Protein AF-A0A4V4NC78-F1 (afdb_monomer)

Structure (mmCIF, N/CA/C/O backbone):
data_AF-A0A4V4NC78-F1
#
_entry.id   AF-A0A4V4NC78-F1
#
loop_
_atom_site.group_PDB
_atom_site.id
_atom_site.type_symbol
_atom_site.label_atom_id
_atom_site.label_alt_id
_atom_site.label_comp_id
_atom_site.label_asym_id
_atom_site.label_entity_id
_atom_site.label_seq_id
_atom_site.pdbx_PDB_ins_code
_atom_site.Cartn_x
_atom_site.Cartn_y
_atom_site.Cartn_z
_atom_site.occupancy
_atom_site.B_iso_or_equiv
_atom_site.auth_seq_id
_atom_site.auth_comp_id
_atom_site.auth_asym_id
_atom_site.auth_atom_id
_atom_site.pdbx_PDB_model_num
ATOM 1 N N . MET A 1 1 ? -17.725 13.007 30.663 1.00 36.97 1 MET A N 1
ATOM 2 C CA . MET A 1 1 ? -17.457 12.419 29.334 1.00 36.97 1 MET A CA 1
ATOM 3 C C . MET A 1 1 ? -17.587 10.917 29.468 1.00 36.97 1 MET A C 1
ATOM 5 O O . MET A 1 1 ? -16.903 10.352 30.308 1.00 36.97 1 MET A O 1
ATOM 9 N N . LEU A 1 2 ? -18.512 10.296 28.737 1.00 37.16 2 LEU A N 1
ATOM 10 C CA . LEU A 1 2 ? -18.634 8.839 28.708 1.00 37.16 2 LEU A CA 1
ATOM 11 C C . LEU A 1 2 ? -17.479 8.270 27.882 1.00 37.16 2 LEU A C 1
ATOM 13 O O . LEU A 1 2 ? -17.327 8.634 26.718 1.00 37.16 2 LEU A O 1
ATOM 17 N N . ALA A 1 3 ? -16.685 7.394 28.494 1.00 41.91 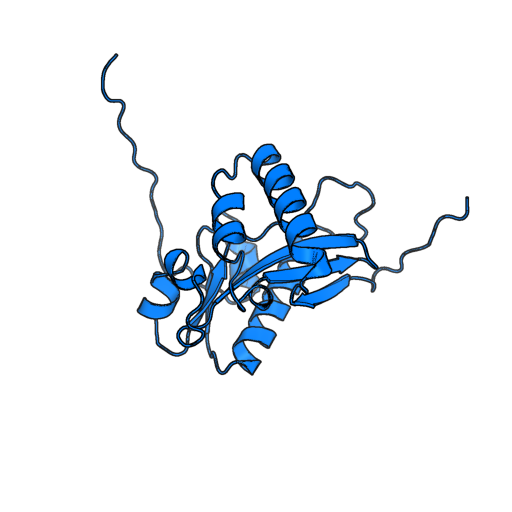3 ALA A N 1
ATOM 18 C CA . ALA A 1 3 ? -15.726 6.565 27.784 1.00 41.91 3 ALA A CA 1
ATOM 19 C C . ALA A 1 3 ? -16.497 5.706 26.771 1.00 41.91 3 ALA A C 1
ATOM 21 O O . ALA A 1 3 ? -17.359 4.908 27.148 1.00 41.91 3 ALA A O 1
ATOM 22 N N . LYS A 1 4 ? -16.237 5.910 25.476 1.00 44.44 4 LYS A N 1
ATOM 23 C CA . LYS A 1 4 ? -16.714 4.996 24.440 1.00 44.44 4 LYS A CA 1
ATOM 24 C C . LYS A 1 4 ? -15.941 3.691 24.609 1.00 44.44 4 LYS A C 1
ATOM 26 O O . LYS A 1 4 ? -14.746 3.640 24.350 1.00 44.44 4 LYS A O 1
ATOM 31 N N . ASN A 1 5 ? -16.632 2.647 25.055 1.00 38.34 5 ASN A N 1
ATOM 32 C CA . ASN A 1 5 ? -16.118 1.284 25.012 1.00 38.34 5 ASN A CA 1
ATOM 33 C C . ASN A 1 5 ? -16.039 0.846 23.543 1.00 38.34 5 ASN A C 1
ATOM 35 O O . ASN A 1 5 ? -17.044 0.425 22.966 1.00 38.34 5 ASN A O 1
ATOM 39 N N . TYR A 1 6 ? -14.862 0.956 22.930 1.00 40.84 6 TYR A N 1
ATOM 40 C CA . TYR A 1 6 ? -14.585 0.316 21.649 1.00 40.84 6 TYR A CA 1
ATOM 41 C C . TYR A 1 6 ? -14.368 -1.178 21.908 1.00 40.84 6 TYR A C 1
ATOM 43 O O . TYR A 1 6 ? -13.379 -1.589 22.510 1.00 40.84 6 TYR A O 1
ATOM 51 N N . SER A 1 7 ? -15.350 -2.001 21.527 1.00 42.31 7 SER A N 1
ATOM 52 C CA . SER A 1 7 ? -15.185 -3.457 21.543 1.00 42.31 7 SER A CA 1
ATOM 53 C C . SER A 1 7 ? -14.055 -3.855 20.588 1.00 42.31 7 SER A C 1
ATOM 55 O O . SER A 1 7 ? -13.893 -3.231 19.538 1.00 42.31 7 SER A O 1
ATOM 57 N N . SER A 1 8 ? -13.344 -4.936 20.897 1.00 44.72 8 SER A N 1
ATOM 58 C CA . SER A 1 8 ? -12.208 -5.489 20.141 1.00 44.72 8 SER A CA 1
ATOM 59 C C . SER A 1 8 ? -12.509 -5.960 18.696 1.00 44.72 8 SER A C 1
ATOM 61 O O . SER A 1 8 ? -11.692 -6.649 18.091 1.00 44.72 8 SER A O 1
ATOM 63 N N . ALA A 1 9 ? -13.653 -5.586 18.108 1.00 58.69 9 ALA A N 1
ATOM 64 C CA . ALA A 1 9 ? -14.104 -5.958 16.761 1.00 58.69 9 ALA A CA 1
ATOM 65 C C . ALA A 1 9 ? -14.151 -4.785 15.749 1.00 58.69 9 ALA A C 1
ATOM 67 O O . ALA A 1 9 ? -14.592 -4.975 14.619 1.00 58.69 9 ALA A O 1
ATOM 68 N N . GLY A 1 10 ? -13.708 -3.578 16.126 1.00 79.19 10 GLY A N 1
ATOM 69 C CA . GLY A 1 10 ? -13.970 -2.334 15.381 1.00 79.19 10 GLY A CA 1
ATOM 70 C C . GLY A 1 10 ? -13.086 -2.016 14.168 1.00 79.19 10 GLY A C 1
ATOM 71 O O . GLY A 1 10 ? -13.348 -1.020 13.497 1.00 79.19 10 GLY A O 1
ATOM 72 N N . LEU A 1 11 ? -12.052 -2.816 13.877 1.00 89.25 11 LEU A N 1
ATOM 73 C CA . LEU A 1 11 ? -11.162 -2.542 12.745 1.00 89.25 11 LEU A CA 1
ATOM 74 C C . LEU A 1 11 ? -11.838 -2.928 11.422 1.00 89.25 11 LEU A C 1
ATOM 76 O O . LEU A 1 11 ? -12.215 -4.087 11.222 1.00 89.25 11 LEU A O 1
ATOM 80 N N . THR A 1 12 ? -11.943 -1.969 10.516 1.00 93.38 12 THR A N 1
ATOM 81 C CA . THR A 1 12 ? -12.485 -2.128 9.163 1.00 93.38 12 THR A CA 1
ATOM 82 C C . THR A 1 12 ? -11.446 -1.707 8.136 1.00 93.38 12 THR A C 1
ATOM 84 O O . THR A 1 12 ? -10.507 -0.986 8.464 1.00 93.38 12 THR A O 1
ATOM 87 N N . PHE A 1 13 ? -11.592 -2.172 6.896 1.00 95.62 13 PHE A N 1
ATOM 88 C CA . PHE A 1 13 ? -10.686 -1.809 5.814 1.00 95.62 13 PHE A CA 1
ATOM 89 C C . PHE A 1 13 ? -11.471 -1.432 4.568 1.00 95.62 13 PHE A C 1
ATOM 91 O O . PHE A 1 13 ? -12.455 -2.092 4.230 1.00 95.62 13 PHE A O 1
ATOM 98 N N . ARG A 1 14 ? -11.033 -0.378 3.882 1.00 96.12 14 ARG A N 1
ATOM 99 C CA . ARG A 1 14 ? -11.640 0.081 2.628 1.00 96.12 14 ARG A CA 1
ATOM 100 C C . ARG A 1 14 ? -10.677 0.944 1.830 1.00 96.12 14 ARG A C 1
ATOM 102 O O . ARG A 1 14 ? -9.712 1.473 2.373 1.00 96.12 14 ARG A O 1
ATOM 109 N N . ARG A 1 15 ? -10.981 1.126 0.549 1.00 96.12 15 ARG A N 1
ATOM 110 C CA . ARG A 1 15 ? -10.249 2.059 -0.309 1.00 96.12 15 ARG A CA 1
ATOM 111 C C . ARG A 1 15 ? -10.461 3.504 0.150 1.00 96.12 15 ARG A C 1
ATOM 113 O O . ARG A 1 15 ? -11.524 3.847 0.683 1.00 96.12 15 ARG A O 1
ATOM 120 N N . CYS A 1 16 ? -9.437 4.322 -0.049 1.00 96.88 16 CYS A N 1
ATOM 121 C CA . CYS A 1 16 ? -9.476 5.755 0.197 1.00 96.88 16 CYS A CA 1
ATOM 122 C C . CYS A 1 16 ? -10.462 6.431 -0.760 1.00 96.88 16 CYS A C 1
ATOM 124 O O . CYS A 1 16 ? -10.523 6.105 -1.946 1.00 96.88 16 CYS A O 1
ATOM 126 N N . GLY A 1 17 ? -11.257 7.357 -0.233 1.00 94.12 17 GLY A N 1
ATOM 127 C 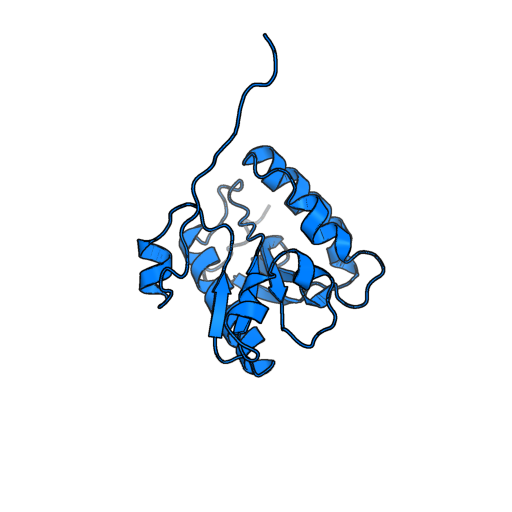CA . GLY A 1 17 ? -12.073 8.269 -1.017 1.00 94.12 17 GLY A CA 1
ATOM 128 C C . GLY A 1 17 ? -11.431 9.652 -1.116 1.00 94.12 17 GLY A C 1
ATOM 129 O O . GLY A 1 17 ? -10.548 10.018 -0.342 1.00 94.12 17 GLY A O 1
ATOM 130 N N . MET A 1 18 ? -11.948 10.472 -2.033 1.00 92.62 18 MET A N 1
ATOM 131 C CA . MET A 1 18 ? -11.456 11.838 -2.275 1.00 92.62 18 MET A CA 1
ATOM 132 C C . MET A 1 18 ? -11.392 12.702 -1.007 1.00 92.62 18 MET A C 1
ATOM 134 O O . MET A 1 18 ? -10.477 13.504 -0.854 1.00 92.62 18 MET A O 1
ATOM 138 N N . ALA A 1 19 ? -12.356 12.541 -0.094 1.00 93.50 19 ALA A N 1
ATOM 139 C CA . ALA A 1 19 ? -12.418 13.317 1.144 1.00 93.50 19 ALA A CA 1
ATOM 140 C C . ALA A 1 19 ? -11.287 12.974 2.130 1.00 93.50 19 ALA A C 1
ATOM 142 O O . ALA A 1 19 ? -10.939 13.806 2.965 1.00 93.50 19 ALA A O 1
ATOM 143 N N . GLU A 1 20 ? -10.710 11.771 2.040 1.00 94.94 20 GLU A N 1
ATOM 144 C CA . GLU A 1 20 ? -9.637 11.318 2.932 1.00 94.94 20 GLU A CA 1
ATOM 145 C C . GLU A 1 20 ? -8.240 11.501 2.349 1.00 94.94 20 GLU A C 1
ATOM 147 O O . GLU A 1 20 ? -7.273 11.374 3.093 1.00 94.94 20 GLU A O 1
ATOM 152 N N . TYR A 1 21 ? -8.113 11.819 1.060 1.00 96.62 21 TYR A N 1
ATOM 153 C CA . TYR A 1 21 ? -6.819 11.827 0.381 1.00 96.62 21 TYR A CA 1
ATOM 154 C C . TYR A 1 21 ? -5.805 12.796 1.014 1.00 96.62 21 TYR A C 1
ATOM 156 O O . TYR A 1 21 ? -4.733 12.376 1.443 1.00 96.62 21 TYR A O 1
ATOM 164 N N . TYR A 1 22 ? -6.149 14.079 1.161 1.00 96.19 22 TYR A N 1
ATOM 165 C CA . TYR A 1 22 ? -5.251 15.042 1.814 1.00 96.19 22 TYR A CA 1
ATOM 166 C C . TYR A 1 22 ? -5.003 14.723 3.303 1.00 96.19 22 TYR A C 1
ATOM 168 O O . TYR A 1 22 ? -3.844 14.739 3.717 1.00 96.19 22 TYR A O 1
ATOM 176 N N . PRO A 1 23 ? -6.021 14.338 4.105 1.00 95.62 23 PRO A N 1
ATOM 177 C CA . PRO A 1 23 ? -5.781 13.816 5.451 1.00 95.62 23 PRO A CA 1
ATOM 178 C C . PRO A 1 23 ? -4.795 12.637 5.507 1.00 95.62 23 PRO A C 1
ATOM 180 O O . PRO A 1 23 ? -3.976 12.570 6.422 1.00 95.62 23 PRO A O 1
ATOM 183 N N . VAL A 1 24 ? -4.846 11.717 4.539 1.00 96.44 24 VAL A N 1
ATOM 184 C CA . VAL A 1 24 ? -3.909 10.588 4.423 1.00 96.44 24 VAL A CA 1
ATOM 185 C C . VAL A 1 24 ? -2.484 11.076 4.184 1.00 96.44 24 VAL A C 1
ATOM 187 O O . VAL A 1 24 ? -1.574 10.614 4.873 1.00 96.44 24 VAL A O 1
ATOM 190 N N . LEU A 1 25 ? -2.284 12.031 3.272 1.00 96.38 25 LEU A N 1
ATOM 191 C CA . LEU A 1 25 ? -0.965 12.616 3.007 1.00 96.38 25 LEU A CA 1
ATOM 192 C C . LEU A 1 25 ? -0.355 13.243 4.268 1.00 96.38 25 LEU A C 1
ATOM 194 O O . LEU A 1 25 ? 0.815 13.005 4.581 1.00 96.38 25 LEU A O 1
ATOM 198 N N . ASP A 1 26 ? -1.161 13.977 5.035 1.00 95.19 26 ASP A N 1
ATOM 199 C CA . ASP A 1 26 ? -0.732 14.583 6.296 1.00 95.19 26 ASP A CA 1
ATOM 200 C C . ASP A 1 26 ? -0.336 13.530 7.341 1.00 95.19 26 ASP A C 1
ATOM 202 O O . ASP A 1 26 ? 0.654 13.694 8.059 1.00 95.19 26 ASP A O 1
ATOM 206 N N . ILE A 1 27 ? -1.105 12.442 7.444 1.00 94.38 27 ILE A N 1
ATOM 207 C CA . ILE A 1 27 ? -0.820 11.335 8.364 1.00 94.38 27 ILE A CA 1
ATOM 208 C C . ILE A 1 27 ? 0.487 10.638 7.980 1.00 94.38 27 ILE A C 1
ATOM 210 O O . ILE A 1 27 ? 1.358 10.477 8.836 1.00 94.38 27 ILE A O 1
ATOM 214 N N . VAL A 1 28 ? 0.641 10.263 6.706 1.00 94.44 28 VAL A N 1
ATOM 215 C CA . VAL A 1 28 ? 1.847 9.590 6.207 1.00 94.44 28 VAL A CA 1
ATOM 216 C C . VAL A 1 28 ? 3.073 10.470 6.413 1.00 94.44 28 VAL A C 1
ATOM 218 O O . VAL A 1 28 ? 4.085 9.974 6.894 1.00 94.44 28 VAL A O 1
ATOM 221 N N . SER A 1 29 ? 2.985 11.770 6.118 1.00 93.69 29 SER A N 1
ATOM 222 C CA . SER A 1 29 ? 4.090 12.715 6.322 1.00 93.69 29 SER A CA 1
ATOM 223 C C . SER A 1 29 ? 4.569 12.731 7.776 1.00 93.69 29 SER A C 1
ATOM 225 O O . SER A 1 29 ? 5.761 12.565 8.051 1.00 93.69 29 SER A O 1
ATOM 227 N N . ARG A 1 30 ? 3.633 12.857 8.729 1.00 92.19 30 ARG A N 1
ATOM 228 C CA . ARG A 1 30 ? 3.955 12.866 10.163 1.00 92.19 30 ARG A CA 1
ATOM 229 C C . ARG A 1 30 ? 4.537 11.536 10.639 1.00 92.19 30 ARG A C 1
ATOM 231 O O . ARG A 1 30 ? 5.528 11.541 11.369 1.00 92.19 30 ARG A O 1
ATOM 238 N N . ASP A 1 31 ? 3.943 10.411 10.244 1.00 91.19 31 ASP A N 1
ATOM 239 C CA . ASP A 1 31 ? 4.414 9.085 10.663 1.00 91.19 31 ASP A CA 1
ATOM 240 C C . ASP A 1 31 ? 5.788 8.755 10.064 1.00 91.19 31 ASP A C 1
ATOM 242 O O . ASP A 1 31 ? 6.678 8.281 10.772 1.00 91.19 31 ASP A O 1
ATOM 246 N N . ALA A 1 32 ? 5.990 9.080 8.784 1.00 89.69 32 ALA A N 1
ATOM 247 C CA . ALA A 1 32 ? 7.255 8.901 8.086 1.00 89.69 32 ALA A CA 1
ATOM 248 C C . ALA A 1 32 ? 8.380 9.719 8.730 1.00 89.69 32 ALA A C 1
ATOM 250 O O . ALA A 1 32 ? 9.457 9.175 8.975 1.00 89.69 32 ALA A O 1
ATOM 251 N N . ALA A 1 33 ? 8.118 10.985 9.073 1.00 90.38 33 ALA A N 1
ATOM 252 C CA . ALA A 1 33 ? 9.075 11.837 9.778 1.00 90.38 33 ALA A CA 1
ATOM 253 C C . ALA A 1 33 ? 9.432 11.291 11.169 1.00 90.38 33 ALA A C 1
ATOM 255 O O . ALA A 1 33 ? 10.581 11.373 11.589 1.00 90.38 33 ALA A O 1
ATOM 256 N N . ARG A 1 34 ? 8.468 10.697 11.883 1.00 89.81 34 ARG A N 1
ATOM 257 C CA . ARG A 1 34 ? 8.701 10.092 13.205 1.00 89.81 34 ARG A CA 1
ATOM 258 C C . ARG A 1 34 ? 9.540 8.810 13.140 1.00 89.81 34 ARG A C 1
ATOM 260 O O . ARG A 1 34 ? 10.206 8.480 14.118 1.00 89.81 34 ARG A O 1
ATOM 267 N N . LYS A 1 35 ? 9.473 8.071 12.029 1.00 86.81 35 LYS A N 1
ATOM 268 C CA . LYS A 1 35 ? 10.112 6.754 11.846 1.00 86.81 35 LYS A CA 1
ATOM 269 C C . LYS A 1 35 ? 11.330 6.774 10.915 1.00 86.81 35 LYS A C 1
ATOM 271 O O . LYS A 1 35 ? 11.826 5.704 10.571 1.00 86.81 35 LYS A O 1
ATOM 276 N N . ASP A 1 36 ? 11.790 7.956 10.503 1.00 85.88 36 ASP A N 1
ATOM 277 C CA . ASP A 1 36 ? 12.875 8.151 9.528 1.00 85.88 36 ASP A CA 1
ATOM 278 C C . ASP A 1 36 ? 12.637 7.441 8.174 1.00 85.88 36 ASP A C 1
ATOM 280 O O . ASP A 1 36 ? 13.575 7.066 7.468 1.00 85.88 36 ASP A O 1
ATOM 284 N N . ASN A 1 37 ? 11.370 7.276 7.777 1.00 83.06 37 ASN A N 1
ATOM 285 C CA . ASN A 1 37 ? 10.966 6.669 6.503 1.00 83.06 37 ASN A CA 1
ATOM 286 C C . ASN A 1 37 ? 10.820 7.739 5.406 1.00 83.06 37 ASN A C 1
ATOM 288 O O . ASN A 1 37 ? 9.742 7.950 4.848 1.00 83.06 37 ASN A O 1
ATOM 292 N N . PHE A 1 38 ? 11.902 8.466 5.125 1.00 77.81 38 PHE A N 1
ATOM 293 C CA . PHE A 1 38 ? 11.894 9.553 4.142 1.00 77.81 38 PHE A CA 1
ATOM 294 C C . PHE A 1 38 ? 11.452 9.076 2.746 1.00 77.81 38 PHE A C 1
ATOM 296 O O . PHE A 1 38 ? 11.792 7.976 2.317 1.00 77.81 38 PHE A O 1
ATOM 303 N N . GLY A 1 39 ? 10.702 9.923 2.033 1.00 82.44 39 GLY A N 1
ATOM 304 C CA . GLY A 1 39 ? 10.205 9.651 0.676 1.00 82.44 39 GLY A CA 1
ATOM 305 C C . GLY A 1 39 ? 8.825 8.991 0.605 1.00 82.44 39 GLY A C 1
ATOM 306 O O . GLY A 1 39 ? 8.221 8.992 -0.462 1.00 82.44 39 GLY A O 1
ATOM 307 N N . TRP A 1 40 ? 8.268 8.501 1.721 1.00 85.88 40 TRP A N 1
ATOM 308 C CA . TRP A 1 40 ? 6.927 7.897 1.712 1.00 85.88 40 TRP A CA 1
ATOM 309 C C . TRP A 1 40 ? 5.841 8.889 1.290 1.00 85.88 40 TRP A C 1
ATOM 311 O O . TRP A 1 40 ? 4.976 8.524 0.509 1.00 85.88 40 TRP A O 1
ATOM 321 N N . TYR A 1 41 ? 5.900 10.151 1.736 1.00 90.31 41 TYR A N 1
ATOM 322 C CA . TYR A 1 41 ? 4.944 11.182 1.303 1.00 90.31 41 TYR A CA 1
ATOM 323 C C . TYR A 1 41 ? 4.867 11.290 -0.225 1.00 90.31 41 TYR A C 1
ATOM 325 O O . TYR A 1 41 ? 3.772 11.303 -0.784 1.00 90.31 41 TYR A O 1
ATOM 333 N N . ASP A 1 42 ? 6.024 11.314 -0.892 1.00 90.44 42 ASP A N 1
ATOM 334 C CA . ASP A 1 42 ? 6.099 11.482 -2.341 1.00 90.44 42 ASP A CA 1
ATOM 335 C C . ASP A 1 42 ? 5.411 10.317 -3.064 1.00 90.44 42 ASP A C 1
ATOM 337 O O . ASP A 1 42 ? 4.674 10.554 -4.017 1.00 90.44 42 ASP A O 1
ATOM 341 N N . GLN A 1 43 ? 5.558 9.086 -2.556 1.00 91.94 43 GLN A N 1
ATOM 342 C CA . GLN A 1 43 ? 4.920 7.886 -3.116 1.00 91.94 43 GLN A CA 1
ATOM 343 C C . GLN A 1 43 ? 3.390 7.904 -3.018 1.00 91.94 43 GLN A C 1
ATOM 345 O O . GLN A 1 43 ? 2.716 7.321 -3.862 1.00 91.94 43 GLN A O 1
ATOM 350 N N . TYR A 1 44 ? 2.810 8.591 -2.031 1.00 94.88 44 TYR A N 1
ATOM 351 C CA . TYR A 1 44 ? 1.362 8.821 -2.007 1.00 94.88 44 TYR A CA 1
ATOM 352 C C . TYR A 1 44 ? 0.968 10.018 -2.878 1.00 94.88 44 TYR A C 1
ATOM 354 O O . TYR A 1 44 ? -0.050 9.967 -3.566 1.00 94.88 44 TYR A O 1
ATOM 362 N N . PHE A 1 45 ? 1.778 11.081 -2.882 1.00 95.06 45 PHE A N 1
ATOM 363 C CA . PHE A 1 45 ? 1.482 12.324 -3.593 1.00 95.06 45 PHE A CA 1
ATOM 364 C C . PHE A 1 45 ? 1.431 12.158 -5.120 1.00 95.06 45 PHE A C 1
ATOM 366 O O . PHE A 1 45 ? 0.700 12.897 -5.778 1.00 95.06 45 PHE A O 1
ATOM 373 N N . ILE A 1 46 ? 2.117 11.160 -5.698 1.00 94.56 46 ILE A N 1
ATOM 374 C CA . ILE A 1 46 ? 2.033 10.854 -7.143 1.00 94.56 46 ILE A CA 1
ATOM 375 C C . ILE A 1 46 ? 0.606 10.558 -7.635 1.00 94.56 46 ILE A C 1
ATOM 377 O O . ILE A 1 46 ? 0.367 10.571 -8.843 1.00 94.56 46 ILE A O 1
ATOM 381 N N . LEU A 1 47 ? -0.331 10.258 -6.727 1.00 95.06 47 LEU A N 1
ATOM 382 C CA . LEU A 1 47 ? -1.732 9.991 -7.050 1.00 95.06 47 LEU A CA 1
ATOM 383 C C . LEU A 1 47 ? -2.569 11.266 -7.193 1.00 95.06 47 LEU A C 1
ATOM 385 O O . LEU A 1 47 ? -3.700 11.184 -7.681 1.00 95.06 47 LEU A O 1
ATOM 389 N N . ASP A 1 48 ? -2.042 12.429 -6.806 1.00 94.75 48 ASP A N 1
ATOM 390 C CA . ASP A 1 48 ? -2.775 13.693 -6.852 1.00 94.75 48 ASP A CA 1
ATOM 391 C C . ASP A 1 48 ? -3.188 14.030 -8.291 1.00 94.75 48 ASP A C 1
ATOM 393 O O . ASP A 1 48 ? -2.407 13.931 -9.238 1.00 94.75 48 ASP A O 1
ATOM 397 N N . GLY A 1 49 ? -4.462 14.379 -8.473 1.00 90.88 49 GLY A N 1
ATOM 398 C CA . GLY A 1 49 ? -5.041 14.633 -9.795 1.00 90.88 49 GLY A CA 1
ATOM 399 C C . GLY A 1 49 ? -5.215 13.397 -10.693 1.00 90.88 49 GLY A C 1
ATOM 400 O O . GLY A 1 49 ? -5.666 13.543 -11.831 1.00 90.88 49 GLY A O 1
ATOM 401 N N . THR A 1 50 ? -4.906 12.189 -10.212 1.00 92.44 50 THR A N 1
ATOM 402 C CA . THR A 1 50 ? -5.146 10.931 -10.937 1.00 92.44 50 THR A CA 1
ATOM 403 C C . THR A 1 50 ? -6.448 10.268 -10.477 1.00 92.44 50 THR A C 1
ATOM 405 O O . THR A 1 50 ? -6.901 10.497 -9.354 1.00 92.44 50 THR A O 1
ATOM 408 N N . PRO A 1 51 ? -7.060 9.396 -11.296 1.00 91.44 51 PRO A N 1
ATOM 409 C CA . PRO A 1 51 ? -8.210 8.611 -10.872 1.00 91.44 51 PRO A CA 1
ATOM 410 C C . PRO A 1 51 ? -7.799 7.372 -10.060 1.00 91.44 51 PRO A C 1
ATOM 412 O O . PRO A 1 51 ? -8.566 6.427 -10.087 1.00 91.44 51 PRO A O 1
ATOM 415 N N . HIS A 1 52 ? -6.605 7.350 -9.440 1.00 95.12 52 HIS A N 1
ATOM 416 C CA . HIS A 1 52 ? -6.011 6.182 -8.766 1.00 95.12 52 HIS A CA 1
ATOM 417 C C . HIS A 1 52 ? -5.895 6.334 -7.243 1.00 95.12 52 HIS A C 1
ATOM 419 O O . HIS A 1 52 ? -5.149 5.609 -6.588 1.00 95.12 52 HIS A O 1
ATOM 425 N N . ILE A 1 53 ? -6.634 7.268 -6.642 1.00 95.38 53 ILE A N 1
ATOM 426 C CA . ILE A 1 53 ? -6.674 7.438 -5.178 1.00 95.38 53 ILE A CA 1
ATOM 427 C C . ILE A 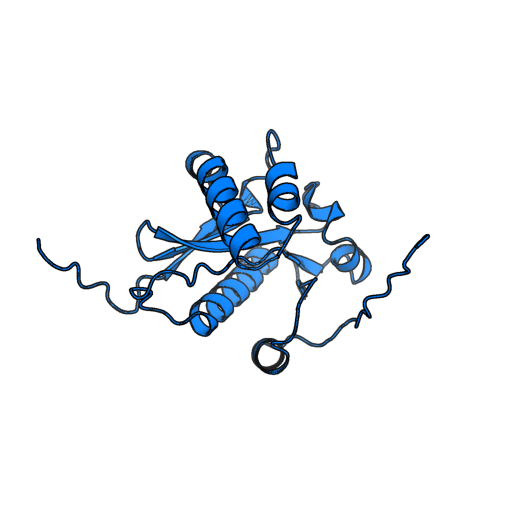1 53 ? -7.186 6.159 -4.487 1.00 95.38 53 ILE A C 1
ATOM 429 O O . ILE A 1 53 ? -6.815 5.865 -3.351 1.00 95.38 53 ILE A O 1
ATOM 433 N N . GLU A 1 54 ? -7.982 5.347 -5.184 1.00 93.56 54 GLU A N 1
ATOM 434 C CA . GLU A 1 54 ? -8.487 4.059 -4.712 1.00 93.56 54 GLU A CA 1
ATOM 435 C C . GLU A 1 54 ? -7.407 2.985 -4.528 1.00 93.56 54 GLU A C 1
ATOM 437 O O . GLU A 1 54 ? -7.689 1.964 -3.895 1.00 93.56 54 GLU A O 1
ATOM 442 N N . ASP A 1 55 ? -6.193 3.200 -5.044 1.00 95.94 55 ASP A N 1
ATOM 443 C CA . ASP A 1 55 ? -5.050 2.319 -4.789 1.00 95.94 55 ASP A CA 1
ATOM 444 C C . ASP A 1 55 ? -4.589 2.394 -3.324 1.00 95.94 55 ASP A C 1
ATOM 446 O O . ASP A 1 55 ? -3.922 1.475 -2.840 1.00 95.94 55 ASP A O 1
ATOM 450 N N . ILE A 1 56 ? -4.979 3.442 -2.591 1.00 97.50 56 ILE A N 1
ATOM 451 C CA . ILE A 1 56 ? -4.737 3.568 -1.155 1.00 97.50 56 ILE A CA 1
ATOM 452 C C . ILE A 1 56 ? -5.769 2.731 -0.391 1.00 97.50 56 ILE A C 1
ATOM 454 O O . ILE A 1 56 ? -6.974 2.997 -0.431 1.00 97.50 56 ILE A O 1
ATOM 458 N N . LEU A 1 57 ? -5.294 1.758 0.384 1.00 97.94 57 LEU A N 1
ATOM 459 C CA . LEU A 1 57 ? -6.101 1.009 1.341 1.00 97.94 57 LEU A CA 1
ATOM 460 C C . LEU A 1 57 ? -5.971 1.625 2.737 1.00 97.94 57 LEU A C 1
ATOM 462 O O . LEU A 1 57 ? -4.866 1.797 3.246 1.00 97.94 57 LEU A O 1
ATOM 466 N N . LEU A 1 58 ? -7.109 1.904 3.370 1.00 97.62 58 LEU A N 1
ATOM 467 C CA . LEU A 1 58 ? -7.209 2.415 4.734 1.00 97.62 58 LEU A CA 1
ATOM 468 C C . LEU A 1 58 ? -7.671 1.306 5.675 1.00 97.62 58 LEU A C 1
ATOM 470 O O . LEU A 1 58 ? -8.641 0.608 5.378 1.00 97.62 58 LEU A O 1
ATOM 474 N N . GLY A 1 59 ? -7.017 1.182 6.826 1.00 95.00 59 GLY A N 1
ATOM 475 C CA . GLY A 1 59 ? -7.528 0.478 7.997 1.00 95.00 59 GLY A CA 1
ATOM 476 C C . GLY A 1 59 ? -8.038 1.487 9.017 1.00 95.00 59 GLY A C 1
ATOM 477 O O . GLY A 1 59 ? -7.315 2.425 9.353 1.00 95.00 59 GLY A O 1
ATOM 478 N N . LEU A 1 60 ? -9.268 1.307 9.499 1.00 92.94 60 LEU A N 1
ATOM 479 C CA . LEU A 1 60 ? -9.934 2.239 10.406 1.00 92.94 60 LEU A CA 1
ATOM 480 C C . LEU A 1 60 ? -10.449 1.552 11.665 1.00 92.94 60 LEU A C 1
ATOM 482 O O . LEU A 1 60 ? -11.082 0.502 11.572 1.00 92.94 60 LEU A O 1
ATOM 486 N N . GLU A 1 61 ? -10.258 2.181 12.819 1.00 88.88 61 GLU A N 1
ATOM 487 C CA . GLU A 1 61 ? -10.943 1.845 14.066 1.00 88.88 61 GLU A CA 1
ATOM 488 C C . GLU A 1 61 ? -12.035 2.892 14.327 1.00 88.88 61 GLU A C 1
ATOM 490 O O . GLU A 1 61 ? -11.764 4.028 14.719 1.00 88.88 61 GLU A O 1
ATOM 495 N N . GLY A 1 62 ? -13.287 2.532 14.026 1.00 86.44 62 GLY A N 1
ATOM 496 C CA . GLY A 1 62 ? -14.352 3.528 13.878 1.00 86.44 62 GLY A CA 1
ATOM 497 C C . GLY A 1 62 ? -14.051 4.467 12.705 1.00 86.44 62 GLY A C 1
ATOM 498 O O . GLY A 1 62 ? -13.868 4.000 11.583 1.00 86.44 62 GLY A O 1
ATOM 499 N N . ASP A 1 63 ? -13.966 5.769 12.978 1.00 87.38 63 ASP A N 1
ATOM 500 C CA . ASP A 1 63 ? -13.619 6.798 11.983 1.00 87.38 63 ASP A CA 1
ATOM 501 C C . ASP A 1 63 ? -12.121 7.157 11.986 1.00 87.38 63 ASP A C 1
ATOM 503 O O . ASP A 1 63 ? -11.664 7.968 11.181 1.00 87.38 63 ASP A O 1
ATOM 507 N N . THR A 1 64 ? -11.337 6.565 12.892 1.00 89.06 64 THR A N 1
ATOM 508 C CA . THR A 1 64 ? -9.908 6.856 13.032 1.00 89.06 64 THR A CA 1
ATOM 509 C C . THR A 1 64 ? -9.106 5.988 12.076 1.00 89.06 64 THR A C 1
ATOM 511 O O . THR A 1 64 ? -9.163 4.763 12.163 1.00 89.06 64 THR A O 1
ATOM 514 N N . ILE A 1 65 ? -8.320 6.601 11.191 1.00 92.75 65 ILE A N 1
ATOM 515 C CA . ILE A 1 65 ? -7.355 5.883 10.350 1.00 92.75 65 ILE A CA 1
ATOM 516 C C . ILE A 1 65 ? -6.219 5.375 11.242 1.00 92.75 65 ILE A C 1
ATOM 518 O O . ILE A 1 65 ? -5.613 6.154 11.973 1.00 92.75 65 ILE A O 1
ATOM 522 N N . VAL A 1 66 ? -5.932 4.076 11.166 1.00 92.94 66 VAL A N 1
ATOM 523 C CA . VAL A 1 66 ? -4.893 3.391 11.957 1.00 92.94 66 VAL A CA 1
ATOM 524 C C . VAL A 1 66 ? -3.879 2.632 11.097 1.00 92.94 66 VAL A C 1
ATOM 526 O O . VAL A 1 66 ? -2.796 2.277 11.562 1.00 92.94 66 VAL A O 1
ATOM 529 N N . ALA A 1 67 ? -4.212 2.390 9.829 1.00 95.19 67 ALA A N 1
ATOM 530 C CA . ALA A 1 67 ? -3.317 1.786 8.855 1.00 95.19 67 ALA A CA 1
ATOM 531 C C . ALA A 1 67 ? -3.547 2.364 7.460 1.00 95.19 67 ALA A C 1
ATOM 533 O O . ALA A 1 67 ? -4.678 2.684 7.098 1.00 95.19 67 ALA A O 1
ATOM 534 N N . ILE A 1 68 ? -2.479 2.474 6.677 1.00 97.00 68 ILE A N 1
ATOM 535 C CA . ILE A 1 68 ? -2.500 2.966 5.299 1.00 97.00 68 ILE A CA 1
ATOM 536 C C . ILE A 1 68 ? -1.517 2.117 4.487 1.00 97.00 68 ILE A C 1
ATOM 538 O O . ILE A 1 68 ? -0.424 1.817 4.967 1.00 97.00 68 ILE A O 1
ATOM 542 N N . ALA A 1 69 ? -1.895 1.707 3.281 1.00 97.00 69 ALA A N 1
ATOM 543 C CA . ALA A 1 69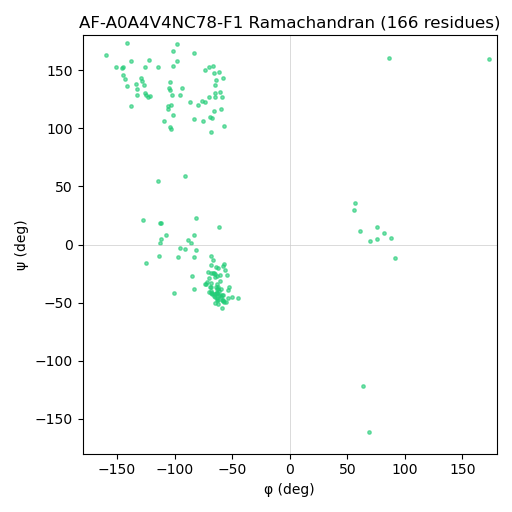 ? -0.994 1.051 2.336 1.00 97.00 69 ALA A CA 1
ATOM 544 C C . ALA A 1 69 ? -1.320 1.452 0.899 1.00 97.00 69 ALA A C 1
ATOM 546 O O . ALA A 1 69 ? -2.477 1.728 0.583 1.00 97.00 69 ALA A O 1
ATOM 547 N N . LEU A 1 70 ? -0.317 1.408 0.025 1.00 96.56 70 LEU A N 1
ATOM 548 C CA . LEU 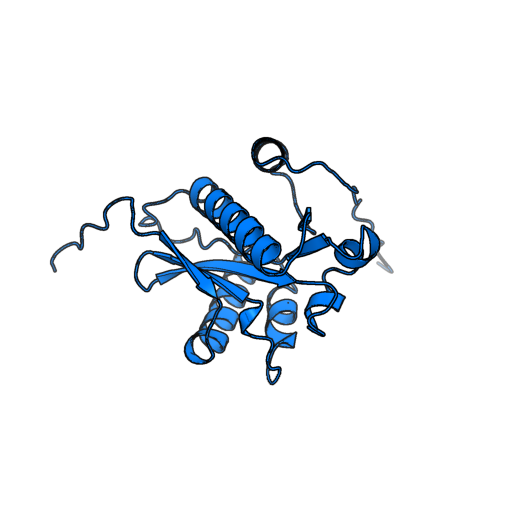A 1 70 ? -0.508 1.497 -1.419 1.00 96.56 70 LEU A CA 1
ATOM 549 C C . LEU A 1 70 ? -0.618 0.098 -2.007 1.00 96.56 70 LEU A C 1
ATOM 551 O O . LEU A 1 70 ? 0.176 -0.785 -1.681 1.00 96.56 70 LEU A O 1
ATOM 555 N N . THR A 1 71 ? -1.591 -0.094 -2.888 1.00 96.25 71 THR A N 1
ATOM 556 C CA . THR A 1 71 ? -1.795 -1.330 -3.643 1.00 96.25 71 THR A CA 1
ATOM 557 C C . THR A 1 71 ? -1.578 -1.084 -5.131 1.00 96.25 71 THR A C 1
ATOM 559 O O . THR A 1 71 ? -1.727 0.026 -5.628 1.00 96.25 71 THR A O 1
ATOM 562 N N . TYR A 1 72 ? -1.181 -2.125 -5.854 1.00 95.12 72 TYR A N 1
ATOM 563 C CA . TYR A 1 72 ? -0.862 -2.033 -7.273 1.00 95.12 72 TYR A CA 1
ATOM 564 C C . TYR A 1 72 ? -1.314 -3.278 -8.028 1.00 95.12 72 TYR A C 1
ATOM 566 O O . TYR A 1 72 ? -1.136 -4.406 -7.560 1.00 95.12 72 TYR A O 1
ATOM 574 N N . THR A 1 73 ? -1.805 -3.079 -9.256 1.00 93.81 73 THR A N 1
ATOM 575 C CA . THR A 1 73 ? -2.014 -4.161 -10.225 1.00 93.81 73 THR A CA 1
ATOM 576 C C . THR A 1 73 ? -1.370 -3.831 -11.580 1.00 93.81 73 THR A C 1
ATOM 578 O O . THR A 1 73 ? -1.451 -2.690 -12.038 1.00 93.81 73 THR A O 1
ATOM 581 N N . PRO A 1 74 ? -0.790 -4.810 -12.306 1.00 89.06 74 PRO A N 1
ATOM 582 C CA . PRO A 1 74 ? -0.038 -4.557 -13.541 1.00 89.06 74 PRO A CA 1
ATOM 583 C C . PRO A 1 74 ? -0.777 -3.848 -14.681 1.00 89.06 74 PRO A C 1
ATOM 585 O O . PRO A 1 74 ? -0.135 -3.347 -15.605 1.00 89.06 74 PRO A O 1
ATOM 588 N N . LYS A 1 75 ? -2.114 -3.840 -14.652 1.00 86.38 75 LYS A N 1
ATOM 589 C CA . LYS A 1 75 ? -2.974 -3.324 -15.726 1.00 86.38 75 LYS A CA 1
ATOM 590 C C . LYS A 1 75 ? -3.759 -2.068 -15.340 1.00 86.38 75 LYS A C 1
ATOM 592 O O . LYS A 1 75 ? -4.526 -1.599 -16.173 1.00 86.38 75 LYS A O 1
ATOM 597 N N . SER A 1 76 ? -3.593 -1.532 -14.127 1.00 88.12 76 SER A N 1
ATOM 598 C CA . SER A 1 76 ? -4.369 -0.360 -13.690 1.00 88.12 76 SER A CA 1
ATOM 599 C C . SER A 1 76 ? -3.967 0.932 -14.401 1.00 88.12 76 SER A C 1
ATOM 601 O O . SER A 1 76 ? -4.778 1.843 -14.483 1.00 88.12 76 SER A O 1
ATOM 603 N N . GLY A 1 77 ? -2.737 1.019 -14.923 1.00 88.69 77 GLY A N 1
ATOM 604 C CA . GLY A 1 77 ? -2.175 2.282 -15.421 1.00 88.69 77 GLY A CA 1
ATOM 605 C C . GLY A 1 77 ? -1.720 3.227 -14.303 1.00 88.69 77 GLY A C 1
ATOM 606 O O . GLY A 1 77 ? -1.277 4.334 -14.591 1.00 88.69 77 GLY A O 1
ATOM 607 N N . SER A 1 78 ? -1.785 2.767 -13.051 1.00 92.88 78 SER A N 1
ATOM 608 C CA . SER A 1 78 ? -1.458 3.555 -11.869 1.00 92.88 78 SER A CA 1
ATOM 609 C C . SER A 1 78 ? 0.011 3.989 -11.821 1.00 92.88 78 SER A C 1
ATOM 611 O O . SER A 1 78 ? 0.907 3.186 -12.138 1.00 92.88 78 SER A O 1
ATOM 613 N N . PRO A 1 79 ? 0.291 5.225 -11.364 1.00 92.81 79 PRO A N 1
ATOM 614 C CA . PRO A 1 79 ? 1.655 5.696 -11.154 1.00 92.81 79 PRO A CA 1
ATOM 615 C C . PRO A 1 79 ? 2.399 4.908 -10.060 1.00 92.81 79 PRO A C 1
ATOM 617 O O . PRO A 1 79 ? 3.624 4.843 -10.129 1.00 92.81 79 PRO A O 1
ATOM 620 N N . VAL A 1 80 ? 1.703 4.191 -9.158 1.00 91.44 80 VAL A N 1
ATOM 621 C CA . VAL A 1 80 ? 2.320 3.275 -8.162 1.00 91.44 80 VAL A CA 1
ATOM 622 C C . VAL A 1 80 ? 3.190 2.200 -8.832 1.00 91.44 80 VAL A C 1
ATOM 624 O O . VAL A 1 80 ? 4.111 1.649 -8.231 1.00 91.44 80 VAL A O 1
ATOM 627 N N . SER A 1 81 ? 2.955 1.913 -10.118 1.00 87.94 81 SER A N 1
ATOM 628 C CA . SER A 1 81 ? 3.814 1.017 -10.902 1.00 87.94 81 SER A CA 1
ATOM 629 C C . SER A 1 81 ? 5.298 1.408 -10.904 1.00 87.94 81 SER A C 1
ATOM 631 O O . SER A 1 81 ? 6.142 0.526 -11.075 1.00 87.94 81 SER A O 1
ATOM 633 N N . GLY A 1 82 ? 5.616 2.695 -10.717 1.00 83.88 82 GLY A N 1
ATOM 634 C CA . GLY A 1 82 ? 6.988 3.186 -10.600 1.00 83.88 82 GLY A CA 1
ATOM 635 C C . GLY A 1 82 ? 7.690 2.729 -9.319 1.00 83.88 82 GLY A C 1
ATOM 636 O O . GLY A 1 82 ? 8.885 2.442 -9.362 1.00 83.88 82 GLY A O 1
ATOM 637 N N . ASP A 1 83 ? 6.944 2.585 -8.222 1.00 80.69 83 ASP A N 1
ATOM 638 C CA . ASP A 1 83 ? 7.462 2.161 -6.915 1.00 80.69 83 ASP A CA 1
ATOM 639 C C . ASP A 1 83 ? 7.550 0.637 -6.783 1.00 80.69 83 ASP A C 1
ATOM 641 O O . ASP A 1 83 ? 8.406 0.107 -6.078 1.00 80.69 83 ASP A O 1
ATOM 645 N N . LEU A 1 84 ? 6.709 -0.093 -7.522 1.00 85.31 84 LEU A N 1
ATOM 646 C CA . LEU A 1 84 ? 6.643 -1.557 -7.500 1.00 85.31 84 LEU A CA 1
ATOM 647 C C . LEU A 1 84 ? 7.062 -2.201 -8.840 1.00 85.31 84 LEU A C 1
ATOM 649 O O . LEU A 1 84 ? 6.335 -3.051 -9.375 1.00 85.31 84 LEU A O 1
ATOM 653 N N . PRO A 1 85 ? 8.260 -1.895 -9.386 1.00 82.12 85 PRO A N 1
ATOM 654 C CA . PRO A 1 85 ? 8.687 -2.417 -10.688 1.00 82.12 85 PRO A CA 1
ATOM 655 C C . PRO A 1 85 ? 8.830 -3.947 -10.684 1.00 82.12 85 PRO A C 1
ATOM 657 O O . PRO A 1 85 ? 8.667 -4.621 -11.710 1.00 82.12 85 PRO A O 1
ATOM 660 N N . TRP A 1 86 ? 9.114 -4.524 -9.515 1.00 88.12 86 TRP A N 1
ATOM 661 C CA . TRP A 1 86 ? 9.334 -5.955 -9.359 1.00 88.12 86 TRP A CA 1
ATOM 662 C C . TRP A 1 86 ? 8.055 -6.773 -9.440 1.00 88.12 86 TRP A C 1
ATOM 664 O O . TRP A 1 86 ? 8.098 -7.852 -10.020 1.00 88.12 86 TRP A O 1
ATOM 674 N N . ALA A 1 87 ? 6.912 -6.265 -8.965 1.00 89.19 87 ALA A N 1
ATOM 675 C CA . ALA A 1 87 ? 5.643 -6.994 -9.050 1.00 89.19 87 ALA A CA 1
ATOM 676 C C . ALA A 1 87 ? 5.342 -7.389 -10.507 1.00 89.19 87 ALA A C 1
ATOM 678 O O . ALA A 1 87 ? 5.154 -8.564 -10.821 1.00 89.19 87 ALA A O 1
ATOM 679 N N . LYS A 1 88 ? 5.450 -6.425 -11.429 1.00 87.19 88 LYS A N 1
ATOM 680 C CA . LYS A 1 88 ? 5.294 -6.664 -12.871 1.00 87.19 88 LYS A CA 1
ATOM 681 C C . LYS A 1 88 ? 6.365 -7.601 -13.443 1.00 87.19 88 LYS A C 1
ATOM 683 O O . LYS A 1 88 ? 6.071 -8.369 -14.358 1.00 87.19 88 LYS A O 1
ATOM 688 N N . SER A 1 89 ? 7.589 -7.536 -12.919 1.00 88.88 89 SER A N 1
ATOM 689 C CA . SER A 1 89 ? 8.714 -8.371 -13.360 1.00 88.88 89 SER A CA 1
ATOM 690 C C . SER A 1 89 ? 8.579 -9.834 -12.918 1.00 88.88 89 SER A C 1
ATOM 692 O O . SER A 1 89 ? 8.979 -10.728 -13.659 1.00 88.88 89 SER A O 1
ATOM 694 N N . ILE A 1 90 ? 7.995 -10.093 -11.742 1.00 92.44 90 ILE A N 1
ATOM 695 C CA . ILE A 1 90 ? 7.733 -11.447 -11.226 1.00 92.44 90 ILE A CA 1
ATOM 696 C C . ILE A 1 90 ? 6.658 -12.136 -12.074 1.00 92.44 90 ILE A C 1
ATOM 698 O O . ILE A 1 90 ? 6.775 -13.322 -12.382 1.00 92.44 90 ILE A O 1
ATOM 702 N N . GLY A 1 91 ? 5.615 -11.408 -12.479 1.00 91.81 91 GLY A N 1
ATOM 703 C CA . GLY A 1 91 ? 4.609 -11.949 -13.383 1.00 91.81 91 GLY A CA 1
ATOM 704 C C . GLY A 1 91 ? 3.402 -11.044 -13.599 1.00 91.81 91 GLY A C 1
ATOM 705 O O . GLY A 1 91 ? 3.057 -10.199 -12.781 1.00 91.81 91 GLY A O 1
ATOM 706 N N . ALA A 1 92 ? 2.688 -11.277 -14.701 1.00 91.69 92 ALA A N 1
ATOM 707 C CA . ALA A 1 92 ? 1.511 -10.487 -15.075 1.00 91.69 92 ALA A CA 1
ATOM 708 C C . ALA A 1 92 ? 0.292 -10.672 -14.144 1.00 91.69 92 ALA A C 1
ATOM 710 O O . ALA A 1 92 ? -0.696 -9.954 -14.281 1.00 91.69 92 ALA A O 1
ATOM 711 N N . ASN A 1 93 ? 0.337 -11.651 -13.237 1.00 94.69 93 ASN A N 1
ATOM 712 C CA . ASN A 1 93 ? -0.703 -11.970 -12.255 1.00 94.69 93 ASN A CA 1
ATOM 713 C C . ASN A 1 93 ? -0.266 -11.671 -10.809 1.00 94.69 93 ASN A C 1
ATOM 715 O O . ASN A 1 93 ? -0.836 -12.239 -9.873 1.00 94.69 93 ASN A O 1
ATOM 719 N N . VAL A 1 94 ? 0.762 -10.841 -10.637 1.00 96.62 94 VAL A N 1
ATOM 720 C CA . VAL A 1 94 ? 1.306 -10.445 -9.339 1.00 96.62 94 VAL A CA 1
ATOM 721 C C . VAL A 1 94 ? 0.883 -9.007 -9.059 1.00 96.62 94 VAL A C 1
ATOM 723 O O . VAL A 1 94 ? 1.252 -8.092 -9.795 1.00 96.62 94 VAL A O 1
ATOM 726 N N . GLY A 1 95 ? 0.094 -8.819 -8.006 1.00 96.94 95 GLY A N 1
ATOM 727 C CA . GLY A 1 95 ? -0.177 -7.499 -7.447 1.00 96.94 95 GLY A CA 1
ATOM 728 C C . GLY A 1 95 ? 0.937 -7.076 -6.496 1.00 96.94 95 GLY A C 1
ATOM 729 O O . GLY A 1 95 ? 1.744 -7.904 -6.071 1.00 96.94 95 GLY A O 1
ATOM 730 N N . GLY A 1 96 ? 0.984 -5.798 -6.152 1.00 95.88 96 GLY A N 1
ATOM 731 C CA . GLY A 1 96 ? 1.977 -5.264 -5.229 1.00 95.88 96 GLY A CA 1
ATOM 732 C C . GLY A 1 96 ? 1.344 -4.504 -4.072 1.00 95.88 96 GLY A C 1
ATOM 733 O O . GLY A 1 96 ? 0.245 -3.967 -4.209 1.00 95.88 96 GLY A O 1
ATOM 734 N N . VAL A 1 97 ? 2.048 -4.472 -2.944 1.00 95.94 97 VAL A N 1
ATOM 735 C CA . VAL A 1 97 ? 1.746 -3.633 -1.785 1.00 95.94 97 VAL A CA 1
ATOM 736 C C . VAL A 1 97 ? 3.031 -2.949 -1.344 1.00 95.94 97 VAL A C 1
ATOM 738 O O . VAL A 1 97 ? 4.064 -3.604 -1.233 1.00 95.94 97 VAL A O 1
ATOM 741 N N . THR A 1 98 ? 2.958 -1.650 -1.081 1.00 93.56 98 THR A N 1
ATOM 742 C CA . THR A 1 98 ? 4.098 -0.847 -0.627 1.00 93.56 98 THR A CA 1
ATOM 743 C C . THR A 1 98 ? 3.674 0.177 0.425 1.00 93.56 98 THR A C 1
ATOM 745 O O . THR A 1 98 ? 2.483 0.340 0.713 1.00 93.56 98 THR A O 1
ATOM 748 N N . CYS A 1 99 ? 4.657 0.862 1.012 1.00 92.25 99 CYS A N 1
ATOM 749 C CA . CYS A 1 99 ? 4.455 2.046 1.845 1.00 92.25 99 CYS A CA 1
ATOM 750 C C . CYS A 1 99 ? 3.526 1.845 3.056 1.00 92.25 99 CYS A C 1
ATOM 752 O O . CYS A 1 99 ? 2.756 2.737 3.415 1.00 92.25 99 CYS A O 1
ATOM 754 N N . ILE A 1 100 ? 3.573 0.667 3.688 1.00 93.25 100 ILE A N 1
ATOM 755 C CA . ILE A 1 100 ? 2.661 0.314 4.784 1.00 93.25 100 ILE A CA 1
ATOM 756 C C . ILE A 1 100 ? 2.933 1.174 6.028 1.00 93.25 100 ILE A C 1
ATOM 758 O O . ILE A 1 100 ? 3.903 0.967 6.760 1.00 93.25 100 ILE A O 1
ATOM 762 N N . CYS A 1 101 ? 2.014 2.086 6.320 1.00 93.00 101 CYS A N 1
ATOM 763 C CA . CYS A 1 101 ? 2.017 2.962 7.481 1.00 93.00 101 CYS A CA 1
ATOM 764 C C . CYS A 1 101 ? 1.047 2.426 8.540 1.00 93.00 101 CYS A C 1
ATOM 766 O O . CYS A 1 101 ? -0.164 2.450 8.342 1.00 93.00 101 CYS A O 1
ATOM 768 N N . ILE A 1 102 ? 1.573 1.952 9.676 1.00 91.81 102 ILE A N 1
ATOM 769 C CA . ILE A 1 102 ? 0.772 1.588 10.857 1.00 91.81 102 ILE A CA 1
ATOM 770 C C . ILE A 1 102 ? 0.963 2.663 11.922 1.00 91.81 102 ILE A C 1
ATOM 772 O O . ILE A 1 102 ? 2.092 2.872 12.380 1.00 91.81 102 ILE A O 1
ATOM 776 N N . ILE A 1 103 ? -0.131 3.314 12.304 1.00 90.12 103 ILE A N 1
ATOM 777 C CA . ILE A 1 103 ? -0.154 4.417 13.266 1.00 90.12 103 ILE A CA 1
ATOM 778 C C . ILE A 1 103 ? -0.182 3.799 14.665 1.00 90.12 103 ILE A C 1
ATOM 780 O O . ILE A 1 103 ? -1.153 3.161 15.063 1.00 90.12 103 ILE A O 1
ATOM 784 N N . ASP A 1 104 ? 0.940 3.909 15.370 1.00 84.06 104 ASP A N 1
ATOM 785 C CA . ASP A 1 104 ? 1.209 3.246 16.652 1.00 84.06 104 ASP A CA 1
ATOM 786 C C . ASP A 1 104 ? 1.662 4.228 17.745 1.00 84.06 104 ASP A C 1
ATOM 788 O O . ASP A 1 104 ? 2.292 3.841 18.725 1.00 84.06 104 ASP A O 1
ATOM 792 N N . ASP A 1 105 ? 1.343 5.510 17.577 1.00 79.12 105 ASP A N 1
ATOM 793 C CA . ASP A 1 105 ? 1.636 6.591 18.521 1.00 79.12 105 ASP A CA 1
ATOM 794 C C . ASP A 1 105 ? 0.509 6.844 19.542 1.00 79.12 105 ASP A C 1
ATOM 796 O O . ASP A 1 105 ? 0.692 7.627 20.476 1.00 79.12 105 ASP A O 1
ATOM 800 N N . HIS A 1 106 ? -0.624 6.141 19.426 1.00 69.31 106 HIS A N 1
ATOM 801 C CA . HIS A 1 106 ? -1.744 6.236 20.360 1.00 69.31 106 HIS A CA 1
ATOM 802 C C . HIS A 1 106 ? -1.812 5.038 21.330 1.00 69.31 106 HIS A C 1
ATOM 804 O O . HIS A 1 106 ? -2.018 3.905 20.892 1.00 69.31 106 HIS A O 1
ATOM 810 N N . PRO A 1 107 ? -1.734 5.267 22.660 1.00 61.03 107 PRO A N 1
ATOM 811 C CA . PRO A 1 107 ? -1.858 4.208 23.672 1.00 61.03 107 PRO A CA 1
ATOM 812 C C . PRO A 1 107 ? -3.219 3.498 23.680 1.00 61.03 107 PRO A C 1
ATOM 814 O O . PRO A 1 107 ? -3.337 2.405 24.225 1.00 61.03 107 PRO A O 1
ATOM 817 N N . GLU A 1 108 ? -4.248 4.134 23.114 1.00 60.59 108 GLU A N 1
ATOM 818 C CA . GLU A 1 108 ? -5.631 3.642 23.081 1.00 60.59 108 GLU A CA 1
ATOM 819 C C . GLU A 1 108 ? -5.922 2.698 21.907 1.00 60.59 108 GLU A C 1
ATOM 821 O O . GLU A 1 108 ? -7.053 2.237 21.775 1.00 60.59 108 GLU A O 1
ATOM 826 N N . MET A 1 109 ? -4.923 2.391 21.071 1.00 63.31 109 MET A N 1
ATOM 827 C CA . MET A 1 109 ? -5.041 1.376 20.025 1.00 63.31 109 MET A CA 1
ATOM 828 C C . MET A 1 109 ? -5.434 0.033 20.654 1.00 63.31 109 MET A C 1
ATOM 830 O O . MET A 1 109 ? -4.605 -0.670 21.235 1.00 63.31 109 MET A O 1
ATOM 834 N N . VAL A 1 110 ? -6.716 -0.331 20.541 1.00 59.44 110 VAL A N 1
ATOM 835 C CA . VAL A 1 110 ? -7.271 -1.559 21.141 1.00 59.44 110 VAL A CA 1
ATOM 836 C C . VAL A 1 110 ? -6.665 -2.798 20.470 1.00 59.44 110 VAL A C 1
ATOM 838 O O . VAL A 1 110 ? -6.585 -3.870 21.071 1.00 59.44 110 VAL A O 1
ATOM 841 N N . ASN A 1 111 ? -6.197 -2.644 19.225 1.00 66.00 111 ASN A N 1
ATOM 842 C CA . ASN A 1 111 ? -5.502 -3.662 18.446 1.00 66.00 111 ASN A CA 1
ATOM 843 C C . ASN A 1 111 ? -3.989 -3.399 18.400 1.00 66.00 111 ASN A C 1
ATOM 845 O O . ASN A 1 111 ? -3.550 -2.296 18.083 1.00 66.00 111 ASN A O 1
ATOM 849 N N . SER A 1 112 ? -3.179 -4.436 18.642 1.00 79.81 112 SER A N 1
ATOM 850 C CA . SER A 1 112 ? -1.721 -4.333 18.513 1.00 79.81 112 SER A CA 1
ATOM 851 C C . SER A 1 112 ? -1.290 -4.115 17.059 1.00 79.81 112 SER A C 1
ATOM 853 O O . SER A 1 112 ? -1.951 -4.573 16.122 1.00 79.81 112 SER A O 1
ATOM 855 N N . ARG A 1 113 ? -0.125 -3.481 16.877 1.00 86.12 113 ARG A N 1
ATOM 856 C CA . ARG A 1 113 ? 0.527 -3.257 15.575 1.00 86.12 113 ARG A CA 1
ATOM 857 C C . ARG A 1 113 ? 0.530 -4.507 14.684 1.00 86.12 113 ARG A C 1
ATOM 859 O O . ARG A 1 113 ? 0.177 -4.421 13.511 1.00 86.12 113 ARG A O 1
ATOM 866 N N . ASP A 1 114 ? 0.875 -5.665 15.244 1.00 85.31 114 ASP A N 1
ATOM 867 C CA . ASP A 1 114 ? 0.974 -6.928 14.499 1.00 85.31 114 ASP A CA 1
ATOM 868 C C . ASP A 1 114 ? -0.393 -7.453 14.038 1.00 85.31 114 ASP A C 1
ATOM 870 O O . ASP A 1 114 ? -0.521 -7.978 12.929 1.00 85.31 114 ASP A O 1
ATOM 874 N N . SER A 1 115 ? -1.433 -7.274 14.861 1.00 86.50 115 SER A N 1
ATOM 875 C CA . SER A 1 115 ? -2.814 -7.621 14.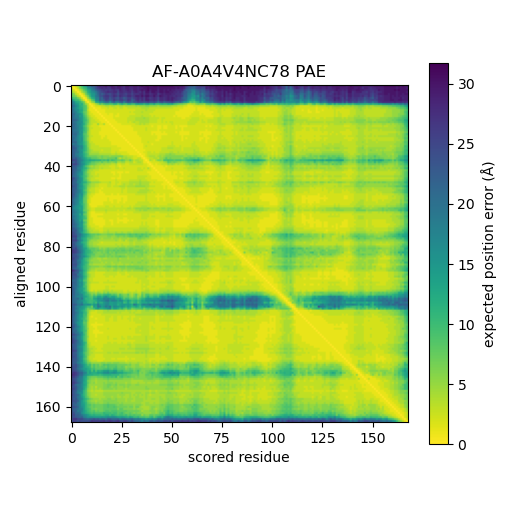503 1.00 86.50 115 SER A CA 1
ATOM 876 C C . SER A 1 115 ? -3.318 -6.738 13.360 1.00 86.50 115 SER A C 1
ATOM 878 O O . SER A 1 115 ? -3.878 -7.241 12.383 1.00 86.50 115 SER A O 1
ATOM 880 N N . VAL A 1 116 ? -3.058 -5.428 13.438 1.00 90.31 116 VAL A N 1
ATOM 881 C CA . VAL A 1 116 ? -3.420 -4.473 12.381 1.00 90.31 116 VAL A CA 1
ATOM 882 C C . VAL A 1 116 ? -2.690 -4.811 11.079 1.00 90.31 116 VAL A C 1
ATOM 884 O O . VAL A 1 116 ? -3.340 -4.931 10.042 1.00 90.31 116 VAL A O 1
ATOM 887 N N . MET A 1 117 ? -1.374 -5.047 11.133 1.00 91.12 117 MET A N 1
ATOM 888 C CA . MET A 1 117 ? -0.564 -5.443 9.974 1.00 91.12 117 MET A CA 1
ATOM 889 C C . MET A 1 117 ? -1.091 -6.730 9.328 1.00 91.12 117 MET A C 1
ATOM 891 O O . MET A 1 117 ? -1.312 -6.776 8.121 1.00 91.12 117 MET A O 1
ATOM 895 N N . THR A 1 118 ? -1.354 -7.765 10.127 1.00 90.88 118 THR A N 1
ATOM 896 C CA . THR A 1 118 ? -1.866 -9.051 9.631 1.00 90.88 118 THR A CA 1
ATOM 897 C C . THR A 1 118 ? -3.190 -8.884 8.889 1.00 90.88 118 THR A C 1
ATOM 899 O O . THR A 1 118 ? -3.358 -9.386 7.778 1.00 90.88 118 THR A O 1
ATOM 902 N N . ARG A 1 119 ? -4.132 -8.143 9.479 1.00 92.31 119 ARG A N 1
ATOM 903 C CA . ARG A 1 119 ? -5.461 -7.934 8.892 1.00 92.31 119 ARG A CA 1
ATOM 904 C C . ARG A 1 119 ? -5.428 -7.013 7.670 1.00 92.31 119 ARG A C 1
ATOM 906 O O . ARG A 1 119 ? -6.212 -7.218 6.743 1.00 92.31 119 ARG A O 1
ATOM 913 N N . LEU A 1 120 ? -4.516 -6.041 7.648 1.00 95.19 120 LEU A N 1
ATOM 914 C CA . LEU A 1 120 ? -4.256 -5.203 6.480 1.00 95.19 120 LEU A CA 1
ATOM 915 C C . LEU A 1 120 ? -3.762 -6.058 5.312 1.00 95.19 120 LEU A C 1
ATOM 917 O O . LEU A 1 120 ? -4.342 -6.003 4.233 1.00 95.19 120 LEU A O 1
ATOM 921 N N . LEU A 1 121 ? -2.744 -6.893 5.542 1.00 95.38 121 LEU A N 1
ATOM 922 C CA . LEU A 1 121 ? -2.175 -7.759 4.508 1.00 95.38 121 LEU A CA 1
ATOM 923 C C . LEU A 1 121 ? -3.187 -8.788 3.993 1.00 95.38 121 LEU A C 1
ATOM 925 O O . LEU A 1 121 ? -3.293 -8.964 2.782 1.00 95.38 121 LEU A O 1
ATOM 929 N N . ASP A 1 122 ? -3.979 -9.409 4.871 1.00 94.25 122 ASP A N 1
ATOM 930 C CA . ASP A 1 122 ? -5.080 -10.299 4.467 1.00 94.25 122 ASP A CA 1
ATOM 931 C C . ASP A 1 122 ? -6.122 -9.563 3.604 1.00 94.25 122 ASP A C 1
ATOM 933 O O . ASP A 1 122 ? -6.611 -10.093 2.603 1.00 94.25 122 ASP A O 1
ATOM 937 N N . THR A 1 123 ? -6.420 -8.302 3.930 1.00 96.12 123 THR A N 1
ATOM 938 C CA . THR A 1 123 ? -7.315 -7.475 3.110 1.00 96.12 123 THR A CA 1
ATOM 939 C C . THR A 1 123 ? -6.696 -7.143 1.753 1.00 96.12 123 THR A C 1
ATOM 941 O O . THR A 1 123 ? -7.387 -7.256 0.740 1.00 96.12 123 THR A O 1
ATOM 944 N N . CYS A 1 124 ? -5.407 -6.797 1.694 1.00 97.19 124 CYS A N 1
ATOM 945 C CA . CYS A 1 124 ? -4.703 -6.590 0.428 1.00 97.19 124 CYS A CA 1
ATOM 946 C C . CYS A 1 124 ? -4.745 -7.848 -0.449 1.00 97.19 124 CYS A C 1
ATOM 948 O O . CYS A 1 124 ? -5.029 -7.746 -1.640 1.00 97.19 124 CYS A O 1
ATOM 950 N N . VAL A 1 125 ? -4.533 -9.039 0.130 1.00 96.12 125 VAL A N 1
ATOM 951 C CA . VAL A 1 125 ? -4.632 -10.315 -0.599 1.00 96.12 125 VAL A CA 1
ATOM 952 C C . VAL A 1 125 ? -6.016 -10.480 -1.225 1.00 96.12 125 VAL A C 1
ATOM 954 O O . VAL A 1 125 ? -6.109 -10.794 -2.411 1.00 96.12 125 VAL A O 1
ATOM 957 N N . LYS A 1 126 ? -7.090 -10.237 -0.462 1.00 96.19 126 LYS A N 1
ATOM 958 C CA . LYS A 1 126 ? -8.473 -10.335 -0.965 1.00 96.19 126 LYS A CA 1
ATOM 959 C C . LYS A 1 126 ? -8.749 -9.323 -2.074 1.00 96.19 126 LYS A C 1
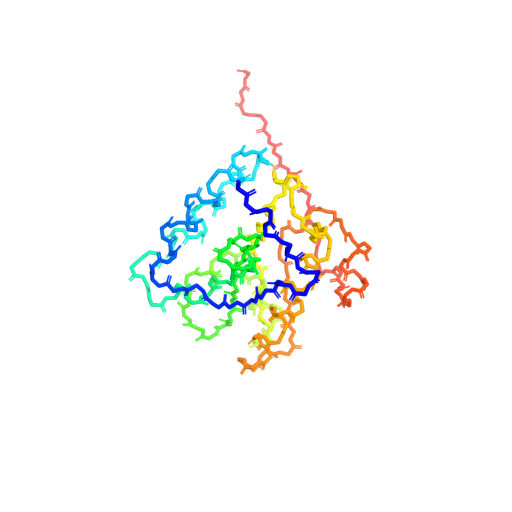ATOM 961 O O . LYS A 1 126 ? -9.232 -9.710 -3.133 1.00 96.19 126 LYS A O 1
ATOM 966 N N . LEU A 1 127 ? -8.374 -8.062 -1.865 1.00 95.94 127 LEU A N 1
ATOM 967 C CA . LEU A 1 127 ? -8.562 -6.984 -2.837 1.00 95.94 127 LEU A CA 1
ATOM 968 C C . LEU A 1 127 ? -7.839 -7.281 -4.158 1.00 95.94 127 LEU A C 1
ATOM 970 O O . LEU A 1 127 ? -8.417 -7.134 -5.234 1.00 95.94 127 LEU A O 1
ATOM 974 N N . LEU A 1 128 ? -6.591 -7.745 -4.091 1.00 96.38 128 LEU A N 1
ATOM 975 C CA . LEU A 1 128 ? -5.824 -8.104 -5.282 1.00 96.38 128 LEU A CA 1
ATOM 976 C C . LEU A 1 128 ? -6.404 -9.349 -5.971 1.00 96.38 128 LEU A C 1
ATOM 978 O O . LEU A 1 128 ? -6.437 -9.406 -7.202 1.00 96.38 128 LEU A O 1
ATOM 982 N N . ALA A 1 129 ? -6.896 -10.328 -5.206 1.00 96.75 129 ALA A N 1
ATOM 983 C CA . ALA A 1 129 ? -7.560 -11.511 -5.750 1.00 96.75 129 ALA A CA 1
ATOM 984 C C . ALA A 1 129 ? -8.858 -11.158 -6.497 1.00 96.75 129 ALA A C 1
ATOM 986 O O . ALA A 1 129 ? -9.087 -11.668 -7.595 1.00 96.75 129 ALA A O 1
ATOM 987 N N . GLU A 1 130 ? -9.667 -10.239 -5.961 1.00 95.62 130 GLU A N 1
ATOM 988 C CA . GLU A 1 130 ? -10.855 -9.689 -6.635 1.00 95.62 130 GLU A CA 1
ATOM 989 C C . GLU A 1 130 ? -10.496 -8.980 -7.951 1.00 95.62 130 GLU A C 1
ATOM 991 O O . GLU A 1 130 ? -11.252 -9.032 -8.920 1.00 95.62 130 GLU A O 1
ATOM 996 N N . GLN A 1 131 ? -9.303 -8.383 -8.024 1.00 94.19 131 GLN A N 1
ATOM 997 C CA . GLN A 1 131 ? -8.746 -7.777 -9.239 1.00 94.19 131 GLN A CA 1
ATOM 998 C C . GLN A 1 131 ? -8.048 -8.790 -10.171 1.00 94.19 131 GLN A C 1
ATOM 1000 O O . GLN A 1 131 ? -7.413 -8.407 -11.157 1.00 94.19 131 GLN A O 1
ATOM 1005 N N . GLY A 1 132 ? -8.165 -10.091 -9.892 1.00 95.56 132 GLY A N 1
ATOM 1006 C CA . GLY A 1 132 ? -7.644 -11.173 -10.729 1.00 95.56 132 GLY A CA 1
ATOM 1007 C C . GLY A 1 132 ? -6.159 -11.483 -10.533 1.00 95.56 132 GLY A C 1
ATOM 1008 O O . GLY A 1 132 ? -5.587 -12.249 -11.318 1.00 95.56 132 GLY A O 1
ATOM 1009 N N . MET A 1 133 ? -5.517 -10.912 -9.511 1.00 97.06 133 MET A N 1
ATOM 1010 C CA . MET A 1 133 ? -4.158 -11.296 -9.134 1.00 97.06 133 MET A CA 1
ATOM 1011 C C . MET A 1 133 ? -4.175 -12.657 -8.439 1.00 97.06 133 MET A C 1
ATOM 1013 O O . MET A 1 133 ? -5.142 -13.045 -7.789 1.00 97.06 133 MET A O 1
ATOM 1017 N N . ARG A 1 134 ? -3.088 -13.412 -8.586 1.00 96.75 134 ARG A N 1
ATOM 1018 C CA . ARG A 1 134 ? -2.916 -14.726 -7.940 1.00 96.75 134 ARG A CA 1
ATOM 1019 C C . ARG A 1 134 ? -1.804 -14.737 -6.902 1.00 96.75 134 ARG A C 1
ATOM 1021 O O . ARG A 1 134 ? -1.623 -15.734 -6.213 1.00 96.75 134 ARG A O 1
ATOM 1028 N N . GLN A 1 135 ? -1.024 -13.666 -6.858 1.00 96.81 135 GLN A N 1
ATOM 1029 C CA . GLN A 1 135 ? 0.154 -13.516 -6.021 1.00 96.81 135 GLN A CA 1
ATOM 1030 C C . GLN A 1 135 ? 0.253 -12.056 -5.581 1.00 96.81 135 GLN A C 1
ATOM 1032 O O . GLN A 1 135 ? -0.195 -11.161 -6.302 1.00 96.81 135 GLN A O 1
ATOM 1037 N N . MET A 1 136 ? 0.859 -11.831 -4.419 1.00 96.38 136 MET A N 1
ATOM 1038 C CA . MET A 1 136 ? 1.102 -10.503 -3.869 1.00 96.38 136 MET A CA 1
ATOM 1039 C C . MET A 1 136 ? 2.585 -10.344 -3.556 1.00 96.38 136 MET A C 1
ATOM 1041 O O . MET A 1 136 ? 3.183 -11.199 -2.906 1.00 96.38 136 MET A O 1
ATOM 1045 N N . PHE A 1 137 ? 3.161 -9.247 -4.029 1.00 96.19 137 PHE A N 1
ATOM 1046 C CA . PHE A 1 137 ? 4.522 -8.829 -3.742 1.00 96.19 137 PHE A CA 1
ATOM 1047 C C . PHE A 1 137 ? 4.509 -7.677 -2.733 1.00 96.19 137 PHE A C 1
ATOM 1049 O O . PHE A 1 137 ? 3.671 -6.785 -2.833 1.00 96.19 137 PHE A O 1
ATOM 1056 N N . ILE A 1 138 ? 5.439 -7.698 -1.780 1.00 94.25 138 ILE A N 1
ATOM 1057 C CA . ILE A 1 138 ? 5.686 -6.601 -0.840 1.00 94.25 138 ILE A CA 1
ATOM 1058 C C . ILE A 1 138 ? 7.140 -6.186 -1.019 1.00 94.25 138 ILE A C 1
ATOM 1060 O O . ILE A 1 138 ? 8.029 -7.040 -0.974 1.00 94.25 138 ILE A O 1
ATOM 1064 N N . ASP A 1 139 ? 7.386 -4.899 -1.229 1.00 90.56 139 ASP A N 1
ATOM 1065 C CA . ASP A 1 139 ? 8.733 -4.344 -1.297 1.00 90.56 139 ASP A CA 1
ATOM 1066 C C . ASP A 1 139 ? 9.160 -3.722 0.042 1.00 90.56 139 ASP A C 1
ATOM 1068 O O . ASP A 1 139 ? 8.390 -3.644 0.998 1.00 90.56 139 ASP A O 1
ATOM 1072 N N . GLY A 1 140 ? 10.431 -3.322 0.131 1.00 85.88 140 GLY A N 1
ATOM 1073 C CA . GLY A 1 140 ? 10.929 -2.493 1.235 1.00 85.88 140 GLY A CA 1
ATOM 1074 C C . GLY A 1 140 ? 10.814 -3.090 2.645 1.00 85.88 140 GLY A C 1
ATOM 1075 O O . GLY A 1 140 ? 11.007 -2.369 3.623 1.00 85.88 140 GLY A O 1
ATOM 1076 N N . ALA A 1 141 ? 10.508 -4.384 2.787 1.00 86.25 141 ALA A N 1
ATOM 1077 C CA . ALA A 1 141 ? 10.338 -5.019 4.088 1.00 86.25 141 ALA A CA 1
ATOM 1078 C C . ALA A 1 141 ? 11.666 -5.036 4.867 1.00 86.25 141 ALA A C 1
ATOM 1080 O O . ALA A 1 141 ? 12.635 -5.689 4.475 1.00 86.25 141 ALA A O 1
ATOM 1081 N N . LYS A 1 142 ? 11.707 -4.314 5.994 1.00 81.25 142 LYS A N 1
ATOM 1082 C CA . LYS A 1 142 ? 12.856 -4.274 6.906 1.00 81.25 142 LYS A CA 1
ATOM 1083 C C . LYS A 1 142 ? 12.575 -5.134 8.138 1.00 81.25 142 LYS A C 1
ATOM 1085 O O . LYS A 1 142 ? 11.923 -4.691 9.080 1.00 81.25 142 LYS A O 1
ATOM 1090 N N . GLY A 1 143 ? 13.102 -6.357 8.134 1.00 80.56 143 GLY A N 1
ATOM 1091 C CA . GLY A 1 143 ? 12.851 -7.347 9.184 1.00 80.56 143 GLY A CA 1
ATOM 1092 C C . GLY A 1 143 ? 11.408 -7.861 9.177 1.00 80.56 143 GLY A C 1
ATOM 1093 O O . GLY A 1 143 ? 10.692 -7.733 8.187 1.00 80.56 143 GLY A O 1
ATOM 1094 N N . GLY A 1 144 ? 10.970 -8.449 10.295 1.00 78.31 144 GLY A N 1
ATOM 1095 C CA . GLY A 1 144 ? 9.625 -9.030 10.401 1.00 78.31 144 GLY A CA 1
ATOM 1096 C C . GLY A 1 144 ? 9.465 -10.373 9.678 1.00 78.31 144 GLY A C 1
ATOM 1097 O O . GLY A 1 144 ? 8.340 -10.830 9.492 1.00 78.31 144 GLY A O 1
ATOM 1098 N N . ASP A 1 145 ? 10.571 -11.022 9.305 1.00 80.69 145 ASP A N 1
ATOM 1099 C CA . ASP A 1 145 ? 10.606 -12.240 8.487 1.00 80.69 145 ASP A CA 1
ATOM 1100 C C . ASP A 1 145 ? 9.664 -13.333 9.008 1.00 80.69 145 ASP A C 1
ATOM 1102 O O . ASP A 1 145 ? 8.900 -13.907 8.238 1.00 80.69 145 ASP A O 1
ATOM 1106 N N . ALA A 1 146 ? 9.656 -13.581 10.322 1.00 81.44 146 ALA A N 1
ATOM 1107 C CA . ALA A 1 146 ? 8.778 -14.577 10.937 1.00 81.44 146 ALA A CA 1
ATOM 1108 C C . ALA A 1 146 ? 7.283 -14.230 10.788 1.00 81.44 146 ALA A C 1
ATOM 1110 O O . ALA A 1 146 ? 6.462 -15.123 10.583 1.00 81.44 146 ALA A O 1
ATOM 1111 N N . GLY A 1 147 ? 6.932 -12.940 10.859 1.00 84.50 147 GLY A N 1
ATOM 1112 C CA . GLY A 1 147 ? 5.563 -12.456 10.667 1.00 84.50 147 GLY A CA 1
ATOM 1113 C C . GLY A 1 147 ? 5.108 -12.576 9.214 1.00 84.50 147 GLY A C 1
ATOM 1114 O O . GLY A 1 147 ? 4.000 -13.021 8.945 1.00 84.50 147 GLY A O 1
ATOM 1115 N N . PHE A 1 148 ? 5.979 -12.268 8.253 1.00 88.25 148 PHE A N 1
ATOM 1116 C CA . PHE A 1 148 ? 5.670 -12.481 6.838 1.00 88.25 148 PHE A CA 1
ATOM 1117 C C . PHE A 1 148 ? 5.586 -13.978 6.491 1.00 88.25 148 PHE A C 1
ATOM 1119 O O . PHE A 1 148 ? 4.668 -14.412 5.798 1.00 88.25 148 PHE A O 1
ATOM 1126 N N . GLN A 1 149 ? 6.490 -14.806 7.012 1.00 88.44 149 GLN A N 1
ATOM 1127 C CA . GLN A 1 149 ? 6.460 -16.251 6.772 1.00 88.44 149 GLN A CA 1
ATOM 1128 C C . GLN A 1 149 ? 5.192 -16.914 7.325 1.00 88.44 149 GLN A C 1
ATOM 1130 O O . GLN A 1 149 ? 4.634 -17.789 6.661 1.00 88.44 149 GLN A O 1
ATOM 1135 N N . SER A 1 150 ? 4.698 -16.488 8.494 1.00 86.44 150 SER A N 1
ATOM 1136 C CA . SER A 1 150 ? 3.449 -17.021 9.061 1.00 86.44 150 SER A CA 1
ATOM 1137 C C . SER A 1 150 ? 2.214 -16.679 8.216 1.00 86.44 150 SER A C 1
ATOM 1139 O O . SER A 1 150 ? 1.243 -17.434 8.226 1.00 86.44 150 SER A O 1
ATOM 1141 N N . LEU A 1 151 ? 2.280 -15.603 7.424 1.00 87.12 151 LEU A 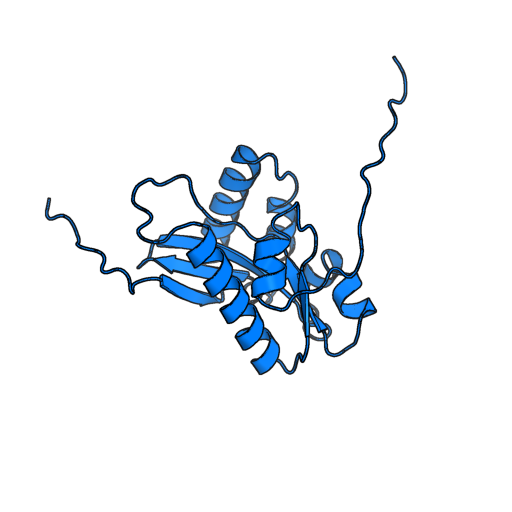N 1
ATOM 1142 C CA . LEU A 1 151 ? 1.266 -15.204 6.440 1.00 87.12 151 LEU A CA 1
ATOM 1143 C C . LEU A 1 151 ? 1.477 -15.832 5.051 1.00 87.12 151 LEU A C 1
ATOM 1145 O O . LEU A 1 151 ? 0.735 -15.538 4.117 1.00 87.12 151 LEU A O 1
ATOM 1149 N N . GLY A 1 152 ? 2.474 -16.708 4.900 1.00 91.81 152 GLY A N 1
ATOM 1150 C CA . GLY A 1 152 ? 2.741 -17.441 3.663 1.00 91.81 152 GLY A CA 1
ATOM 1151 C C . GLY A 1 152 ? 3.652 -16.724 2.663 1.00 91.81 152 GLY A C 1
ATOM 1152 O O . GLY A 1 152 ? 3.877 -17.257 1.573 1.00 91.81 152 GLY A O 1
ATOM 1153 N N . PHE A 1 153 ? 4.217 -15.562 3.010 1.00 93.25 153 PHE A N 1
ATOM 1154 C CA . PHE A 1 153 ? 5.222 -14.913 2.166 1.00 93.25 153 PHE A CA 1
ATOM 1155 C C . PHE A 1 153 ? 6.538 -15.687 2.177 1.00 93.25 153 PHE A C 1
ATOM 1157 O O . PHE A 1 153 ? 6.907 -16.357 3.143 1.00 93.25 153 PHE A O 1
ATOM 1164 N N . ARG A 1 154 ? 7.280 -15.555 1.079 1.00 93.00 154 ARG A N 1
ATOM 1165 C CA . ARG A 1 154 ? 8.634 -16.085 0.928 1.00 93.00 154 ARG A CA 1
ATOM 1166 C C . ARG A 1 154 ? 9.533 -14.961 0.443 1.00 93.00 154 ARG A C 1
ATOM 1168 O O . ARG A 1 154 ? 9.104 -14.161 -0.387 1.00 93.00 154 ARG A O 1
ATOM 1175 N N . GLU A 1 155 ? 10.759 -14.912 0.956 1.00 92.88 155 GLU A N 1
ATOM 1176 C CA . GLU A 1 155 ? 11.754 -13.954 0.475 1.00 92.88 155 GLU A CA 1
ATOM 1177 C C . GLU A 1 155 ? 11.975 -14.176 -1.028 1.00 92.88 155 GLU A C 1
ATOM 1179 O O . GLU A 1 155 ? 12.222 -15.299 -1.471 1.00 92.88 155 GLU A O 1
ATOM 1184 N N . TRP A 1 156 ? 11.844 -13.103 -1.808 1.00 92.44 156 TRP A N 1
ATOM 1185 C CA . TRP A 1 156 ? 12.078 -13.121 -3.252 1.00 92.44 156 TRP A CA 1
ATOM 1186 C C . TRP A 1 156 ? 13.452 -12.551 -3.617 1.00 92.44 156 TRP A C 1
ATOM 1188 O O . TRP A 1 156 ? 14.150 -13.105 -4.464 1.00 92.44 156 TRP A O 1
ATOM 1198 N N . ALA A 1 157 ? 13.855 -11.461 -2.962 1.00 91.38 157 ALA A N 1
ATOM 1199 C CA . ALA A 1 157 ? 15.150 -10.822 -3.148 1.00 91.38 157 ALA A CA 1
ATOM 1200 C C . ALA A 1 157 ? 15.594 -10.126 -1.858 1.00 91.38 157 ALA A C 1
ATOM 1202 O O . ALA A 1 157 ? 14.761 -9.674 -1.072 1.00 91.38 157 ALA A O 1
ATOM 1203 N N . LYS A 1 158 ? 16.912 -9.993 -1.683 1.00 91.06 158 LYS A N 1
ATOM 1204 C CA . LYS A 1 158 ? 17.531 -9.290 -0.559 1.00 91.06 158 LYS A CA 1
ATOM 1205 C C . LYS A 1 158 ? 18.470 -8.207 -1.064 1.00 91.06 158 LYS A C 1
ATOM 1207 O O . LYS A 1 158 ? 19.361 -8.474 -1.869 1.00 91.06 158 LYS A O 1
ATOM 1212 N N . TYR A 1 159 ? 18.286 -6.998 -0.550 1.00 88.50 159 TYR A N 1
ATOM 1213 C CA . TYR A 1 159 ? 19.117 -5.846 -0.875 1.00 88.50 159 TYR A CA 1
ATOM 1214 C C . TYR A 1 159 ? 20.121 -5.580 0.244 1.00 88.50 159 TYR A C 1
ATOM 1216 O O . TYR A 1 159 ? 19.908 -5.937 1.404 1.00 88.50 159 TYR A O 1
ATOM 1224 N N . LYS A 1 160 ? 21.243 -4.965 -0.126 1.00 90.62 160 LYS A N 1
ATOM 1225 C CA . LYS A 1 160 ? 22.252 -4.474 0.806 1.00 90.62 160 LYS A CA 1
ATOM 1226 C C . LYS A 1 160 ? 22.444 -2.993 0.541 1.00 90.62 160 LYS A C 1
ATOM 1228 O O . LYS A 1 160 ? 22.752 -2.621 -0.589 1.00 90.62 160 LYS A O 1
ATOM 1233 N N . ASP A 1 161 ? 22.323 -2.186 1.585 1.00 88.56 161 ASP A N 1
ATOM 1234 C CA . ASP A 1 161 ? 22.579 -0.757 1.480 1.00 88.56 161 ASP A CA 1
ATOM 1235 C C . ASP A 1 161 ? 24.060 -0.513 1.161 1.00 88.56 161 ASP A C 1
ATOM 1237 O O . ASP A 1 161 ? 24.963 -1.075 1.794 1.00 88.56 161 ASP A O 1
ATOM 1241 N N . VAL A 1 162 ? 24.314 0.318 0.150 1.00 92.06 162 VAL A N 1
ATOM 1242 C CA . VAL A 1 162 ? 25.663 0.696 -0.276 1.00 92.06 162 VAL A CA 1
ATOM 1243 C C . VAL A 1 162 ? 25.678 2.190 -0.568 1.00 92.06 162 VAL A C 1
ATOM 1245 O O . VAL A 1 162 ? 24.989 2.664 -1.467 1.00 92.06 162 VAL A O 1
ATOM 1248 N N . TRP A 1 163 ? 26.503 2.933 0.164 1.00 93.00 163 TRP A N 1
ATOM 1249 C CA . TRP A 1 163 ? 26.763 4.351 -0.077 1.00 93.00 163 TRP A CA 1
ATOM 1250 C C . TRP A 1 163 ? 28.259 4.650 0.071 1.00 93.00 163 TRP A C 1
ATOM 1252 O O . TRP A 1 163 ? 29.002 3.905 0.715 1.00 93.00 163 TRP A O 1
ATOM 1262 N N . ARG A 1 164 ? 28.726 5.748 -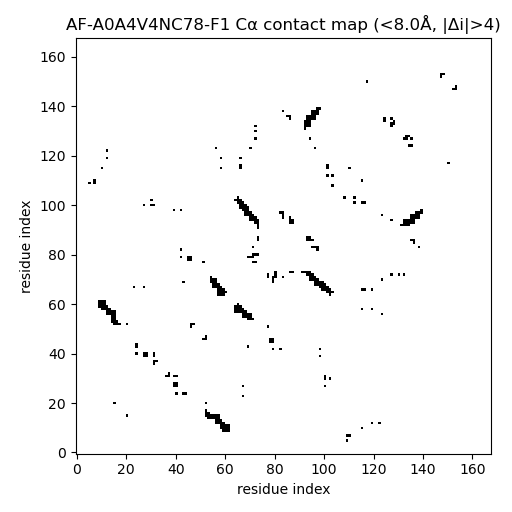0.536 1.00 93.56 164 ARG A N 1
ATOM 1263 C CA . ARG A 1 164 ? 30.126 6.194 -0.485 1.00 93.56 164 ARG A CA 1
ATOM 1264 C C . ARG A 1 164 ? 30.185 7.685 -0.166 1.00 93.56 164 ARG A C 1
ATOM 1266 O O . ARG A 1 164 ? 29.581 8.484 -0.873 1.00 93.56 164 ARG A O 1
ATOM 1273 N N . LYS A 1 165 ? 30.975 8.066 0.842 1.00 92.31 165 LYS A N 1
ATOM 1274 C CA . LYS A 1 165 ? 31.323 9.472 1.099 1.00 92.31 165 LYS A CA 1
ATOM 1275 C C . LYS A 1 165 ? 32.154 10.022 -0.072 1.00 92.31 165 LYS A C 1
ATOM 1277 O O . LYS A 1 165 ? 33.162 9.421 -0.451 1.00 92.31 165 LYS A O 1
ATOM 1282 N N . VAL A 1 166 ? 31.732 11.150 -0.641 1.00 92.38 166 VAL A N 1
ATOM 1283 C CA . VAL A 1 166 ? 32.447 11.867 -1.709 1.00 92.38 166 VAL A CA 1
ATOM 1284 C C . VAL A 1 166 ? 33.001 13.164 -1.113 1.00 92.38 166 VAL A C 1
ATOM 1286 O O . VAL A 1 166 ? 32.235 14.078 -0.838 1.00 92.38 166 VAL A O 1
ATOM 1289 N N . GLY A 1 167 ? 34.318 13.233 -0.891 1.00 83.44 167 GLY A N 1
ATOM 1290 C CA . GLY A 1 167 ? 34.985 14.400 -0.283 1.00 83.44 167 GLY A CA 1
ATOM 1291 C C . GLY A 1 167 ? 35.004 14.381 1.251 1.00 83.44 167 GLY A C 1
ATOM 1292 O O . GLY A 1 167 ? 34.265 13.609 1.855 1.00 83.44 167 GLY A O 1
ATOM 1293 N N . ALA A 1 168 ? 35.908 15.157 1.863 1.00 68.19 168 ALA A N 1
ATOM 1294 C CA . ALA A 1 168 ? 36.089 15.258 3.317 1.00 68.19 168 ALA A CA 1
ATOM 1295 C C . ALA A 1 168 ? 35.046 16.174 3.959 1.00 68.19 168 ALA A C 1
ATOM 1297 O O . ALA A 1 168 ? 34.806 17.259 3.393 1.00 68.19 168 ALA A O 1
#

Radius of gyration: 16.77 Å; Cα contacts (8 Å, |Δi|>4): 209; chains: 1; bounding box: 55×33×45 Å

Solvent-accessible surface area (backbone atoms only — not comparable to full-atom values): 10337 Å² total; per-residue (Å²): 133,85,81,79,82,78,59,97,74,49,72,45,75,47,60,42,49,82,89,46,48,66,62,46,49,56,50,45,40,54,52,24,66,75,67,72,43,79,67,51,44,58,68,58,53,68,33,66,97,48,97,48,51,57,36,31,38,34,28,22,52,72,89,44,78,40,31,38,31,41,47,41,54,74,82,72,81,50,70,59,51,75,82,42,58,58,25,52,68,78,30,88,43,23,15,32,39,38,76,74,44,71,68,77,88,57,91,79,57,87,62,54,72,68,58,51,52,52,54,49,51,55,47,51,53,51,55,35,41,76,73,65,25,81,44,79,38,72,62,90,76,82,70,62,60,70,64,42,43,75,72,69,52,72,91,85,80,84,86,76,94,82,87,78,89,83,79,136

pLDDT: mean 87.62, std 12.93, range [36.97, 97.94]

Sequence (168 aa):
MLAKNYSSAGLTFRRCGMAEYYPVLDIVSRDAARKDNFGWYDQYFILDGTPHIEDILLGLEGDTIVAIALTYTPKSGSPVSGDLPWAKSIGANVGGVTCICIIDDHPEMVNSRDSVMTRLLDTCVKLLAEQGMRQMFIDGAKGGDAGFQSLGFREWAKYKDVWRKVGA

Mean predicted aligned error: 6.11 Å

Foldseek 3Di:
DDDPPQPPPQKDKAFDDPVCLVVVLVLLVVQCVVVVVPPLSVLSCQCPPHPQSRQWMFIDRHPHTFKIKGKAAPPPPDPNCVVCVVQVVVHNQEIEIESIGGHDPDPPPSDDPLRSVLVSVVVSCVVSVVVRHPHYYYPPDDDPVVSCVVVPDDDDDDDDDDDDDDDD

Organism: NCBI:txid80884

Nearest PDB structures (foldseek):
  5kga-assembly1_B  TM=7.498E-01  e=5.728E-05  Clostridium acetobutylicum ATCC 824
  3ddd-assembly1_A  TM=5.738E-01  e=4.650E-04  Pyrococcus horikoshii
  4my3-assembly3_D  TM=6.354E-01  e=2.132E-03  Kribbella flavida DSM 17836
  7wx5-assembly1_A  TM=6.264E-01  e=2.272E-03  Legionella pneumophila
  8xjf-assembly1_A-2  TM=5.468E-01  e=3.950E-02  Arabidopsis thaliana

Secondary structure (DSSP, 8-state):
-------TT-EEEEEPPHHHHHHHHHHHHHHHHHTT-TTHHHHHHTTTTSTTGGGEEEEEETTEEEEEEEEE-TTS--GGGGT-HHHHHH-TTEEEEEEEEE----TT-SS-HHHHHHHHHHHHHHHHHHTT-SEEEE-S--S-HHHHHHTT----------------